Protein AF-A0A3A8IJS7-F1 (afdb_monomer_lite)

InterPro domains:
  IPR012433 Immunity MXAN_0049 protein [PF07791] (12-137)

Sequence (151 aa):
MSEEHPGIQVSSLLGNSINYLIVSKEFKETIEAHCPRVEVEYLPFDLHDHRGRLFSRDYFIINPIGTHDCLDEESSGIKYGPDGGVVAIRNPMLHPDKVAGAPALFRVRHKPTVYVIDEVLVAAIREKGFTNIVLSELKMASNPRPITSGS

Radius of gyration: 18.32 Å; chains: 1; bounding box: 33×34×65 Å

pLDDT: mean 90.44, std 12.72, range [35.03, 98.44]

Foldseek 3Di:
DDPVCPPDDDFQADDDPQLWRKGFQVLVVLCCVQQVPWDKDWAWDFDADPVRHGDDRRMTTIGGPDAAAFFLCVVQVFDADPVRATPDGRAGAGECVSVVPDTQWGAHPNGRSDIDGDPVSVVSCVVVPTPPDDDDDHHHDPDGDPDPPDD

Structure (mmCIF, N/CA/C/O backbone):
data_AF-A0A3A8IJS7-F1
#
_entry.id   AF-A0A3A8IJS7-F1
#
loop_
_atom_site.group_PDB
_atom_site.id
_atom_site.type_symbol
_atom_site.label_atom_id
_atom_site.label_alt_id
_atom_site.label_comp_id
_atom_site.label_asym_id
_atom_site.label_entity_id
_atom_site.label_seq_id
_atom_site.pdbx_PDB_ins_code
_atom_site.Cartn_x
_atom_site.Cartn_y
_atom_site.Cartn_z
_atom_site.occupancy
_atom_site.B_iso_or_equiv
_atom_site.auth_seq_id
_atom_site.auth_comp_id
_atom_site.auth_asym_id
_atom_site.auth_atom_id
_atom_site.pdbx_PDB_model_num
ATOM 1 N N . MET A 1 1 ? 3.887 0.475 36.718 1.00 47.25 1 MET A N 1
ATOM 2 C CA . MET A 1 1 ? 3.774 1.110 35.390 1.00 47.25 1 MET A CA 1
ATOM 3 C C . MET A 1 1 ? 3.885 2.599 35.649 1.00 47.25 1 MET A C 1
ATOM 5 O O . MET A 1 1 ? 3.122 3.076 36.477 1.00 47.25 1 MET A O 1
ATOM 9 N N . SER A 1 2 ? 4.900 3.270 35.108 1.00 41.53 2 SER A N 1
ATOM 10 C CA . SER A 1 2 ? 5.120 4.710 35.301 1.00 41.53 2 SER A CA 1
ATOM 11 C C . SER A 1 2 ? 4.512 5.495 34.138 1.00 41.53 2 SER A C 1
ATOM 13 O O . SER A 1 2 ? 4.429 4.974 33.026 1.00 41.53 2 SER A O 1
ATOM 15 N N . GLU A 1 3 ? 4.108 6.743 34.391 1.00 53.91 3 GLU A N 1
ATOM 16 C CA . GLU A 1 3 ? 3.600 7.671 33.364 1.00 53.91 3 GLU A CA 1
ATOM 17 C C . GLU A 1 3 ? 4.594 7.890 32.209 1.00 53.91 3 GLU A C 1
ATOM 19 O O . GLU A 1 3 ? 4.187 8.199 31.095 1.00 53.91 3 GLU A O 1
ATOM 24 N N . GLU A 1 4 ? 5.888 7.654 32.444 1.00 48.16 4 GLU A N 1
ATOM 25 C CA . GLU A 1 4 ? 6.954 7.784 31.443 1.00 48.16 4 GLU A CA 1
ATOM 26 C C . GLU A 1 4 ? 6.941 6.682 30.368 1.00 48.16 4 GLU A C 1
ATOM 28 O O . GLU A 1 4 ? 7.488 6.877 29.281 1.00 48.16 4 GLU A O 1
ATOM 33 N N . HIS A 1 5 ? 6.313 5.529 30.631 1.00 50.97 5 HIS A N 1
ATOM 34 C CA . HIS A 1 5 ? 6.257 4.390 29.706 1.00 50.97 5 HIS A CA 1
ATOM 35 C C . HIS A 1 5 ? 4.836 3.797 29.666 1.00 50.97 5 HIS A C 1
ATOM 37 O O . HIS A 1 5 ? 4.594 2.736 30.254 1.00 50.97 5 HIS A O 1
ATOM 43 N N . PRO A 1 6 ? 3.880 4.455 28.978 1.00 48.53 6 PRO A N 1
ATOM 44 C CA . PRO A 1 6 ? 2.441 4.172 29.079 1.00 48.53 6 PRO A CA 1
ATOM 45 C C . PRO A 1 6 ? 1.966 2.811 28.516 1.00 48.53 6 PRO A C 1
ATOM 47 O O . PRO A 1 6 ? 0.767 2.549 28.477 1.00 48.53 6 PRO A O 1
ATOM 50 N N . GLY A 1 7 ? 2.863 1.897 28.136 1.00 54.22 7 GLY A N 1
ATOM 51 C CA . GLY A 1 7 ? 2.513 0.592 27.560 1.00 54.22 7 GLY A CA 1
ATOM 52 C C . GLY A 1 7 ? 2.308 0.632 26.039 1.00 54.22 7 GLY A C 1
ATOM 53 O O . GLY A 1 7 ? 2.794 1.536 25.368 1.00 54.22 7 GLY A O 1
ATOM 54 N N . ILE A 1 8 ? 1.645 -0.394 25.482 1.00 62.62 8 ILE A N 1
ATOM 55 C CA . ILE A 1 8 ? 1.436 -0.562 24.030 1.00 62.62 8 ILE A CA 1
ATOM 56 C C . ILE A 1 8 ? 0.529 0.558 23.511 1.00 62.62 8 ILE A C 1
ATOM 58 O O . ILE A 1 8 ? -0.683 0.531 23.718 1.00 62.62 8 ILE A O 1
ATOM 62 N N . GLN A 1 9 ? 1.114 1.521 22.803 1.00 64.50 9 GLN A N 1
ATOM 63 C CA . GLN A 1 9 ? 0.370 2.485 22.006 1.00 64.50 9 GLN A CA 1
ATOM 64 C C . GLN A 1 9 ? 0.165 1.872 20.619 1.00 64.50 9 GLN A C 1
ATOM 66 O O . GLN A 1 9 ? 1.104 1.734 19.837 1.00 64.50 9 GLN A O 1
ATOM 71 N N . VAL A 1 10 ? -1.053 1.413 20.346 1.00 78.38 10 VAL A N 1
ATOM 72 C CA . VAL A 1 10 ? -1.404 0.842 19.042 1.00 78.38 10 VAL A CA 1
ATOM 73 C C . VAL A 1 10 ? -1.443 1.938 17.991 1.00 78.38 10 VAL A C 1
ATOM 75 O O . VAL A 1 10 ? -2.103 2.963 18.159 1.00 78.38 10 VAL A O 1
ATOM 78 N N . SER A 1 11 ? -0.736 1.699 16.897 1.00 92.00 11 SER A N 1
ATOM 79 C CA . SER A 1 11 ? -0.684 2.575 15.738 1.00 92.00 11 SER A CA 1
ATOM 80 C C . SER A 1 11 ? -1.702 2.174 14.675 1.00 92.00 11 SER A C 1
ATOM 82 O O . SER A 1 11 ? -2.210 1.050 14.657 1.00 92.00 11 SER A O 1
ATOM 84 N N . SER A 1 12 ? -1.979 3.088 13.747 1.00 96.25 12 SER A N 1
ATOM 85 C CA . SER A 1 12 ? -2.880 2.832 12.619 1.00 96.25 12 SER A CA 1
ATOM 86 C C . SER A 1 12 ? -2.357 1.718 11.707 1.00 96.25 12 SER A C 1
ATOM 88 O O . SER A 1 12 ? -3.158 0.947 11.191 1.00 96.25 12 SER A O 1
ATOM 90 N N . LEU A 1 13 ? -1.033 1.605 11.544 1.00 96.12 13 LEU A N 1
ATOM 91 C CA . LEU A 1 13 ? -0.344 0.501 10.867 1.00 96.12 13 LEU A CA 1
ATOM 92 C C . LEU A 1 13 ? 0.479 -0.312 11.876 1.00 96.12 13 LEU A C 1
ATOM 94 O O . LEU A 1 13 ? 1.329 0.254 12.568 1.00 96.12 13 LEU A O 1
ATOM 98 N N . LEU A 1 14 ? 0.286 -1.631 11.948 1.00 94.19 14 LEU A N 1
ATOM 99 C CA . LEU A 1 14 ? 1.090 -2.519 12.796 1.00 94.19 14 LEU A CA 1
ATOM 100 C C . LEU A 1 14 ? 2.283 -3.083 12.016 1.00 94.19 14 LEU A C 1
ATOM 102 O O . LEU A 1 14 ? 2.129 -3.841 11.055 1.00 94.19 14 LEU A O 1
ATOM 106 N N . GLY A 1 15 ? 3.490 -2.731 12.464 1.00 91.06 15 GLY A N 1
ATOM 107 C CA . GLY A 1 15 ? 4.730 -3.261 11.903 1.00 91.06 15 GLY A CA 1
ATOM 108 C C . GLY A 1 15 ? 4.880 -4.761 12.166 1.00 91.06 15 GLY A C 1
ATOM 109 O O . GLY A 1 15 ? 4.544 -5.255 13.240 1.00 91.06 15 GLY A O 1
ATOM 110 N N . ASN A 1 16 ? 5.397 -5.492 11.182 1.00 90.94 16 ASN A N 1
ATOM 111 C CA . ASN A 1 16 ? 5.677 -6.924 11.278 1.00 90.94 16 ASN A CA 1
ATOM 112 C C . ASN A 1 16 ? 6.846 -7.305 10.356 1.00 90.94 16 ASN A C 1
ATOM 114 O O . ASN A 1 16 ? 7.212 -6.552 9.456 1.00 90.94 16 ASN A O 1
ATOM 118 N N . SER A 1 17 ? 7.439 -8.479 10.577 1.00 88.44 17 SER A N 1
ATOM 119 C CA . SER A 1 17 ? 8.618 -8.959 9.839 1.00 88.44 17 SER A CA 1
ATOM 120 C C . SER A 1 17 ? 8.305 -9.598 8.481 1.00 88.44 17 SER A C 1
ATOM 122 O O . SER A 1 17 ? 9.227 -9.898 7.726 1.00 88.44 17 SER A O 1
ATOM 124 N N . ILE A 1 18 ? 7.025 -9.811 8.164 1.00 86.19 18 ILE A N 1
ATOM 125 C CA . ILE A 1 18 ? 6.567 -10.534 6.966 1.00 86.19 18 ILE A CA 1
ATOM 126 C C . ILE A 1 18 ? 5.859 -9.626 5.946 1.00 86.19 18 ILE A C 1
ATOM 128 O O . ILE A 1 18 ? 5.345 -10.113 4.944 1.00 86.19 18 ILE A O 1
ATOM 132 N N . ASN A 1 19 ? 5.887 -8.304 6.159 1.00 83.94 19 ASN A N 1
ATOM 133 C CA . ASN A 1 19 ? 5.284 -7.274 5.301 1.00 83.94 19 ASN A CA 1
ATOM 134 C C . ASN A 1 19 ? 3.783 -7.480 5.031 1.00 83.94 19 ASN A C 1
ATOM 136 O O . ASN A 1 19 ? 3.282 -7.210 3.937 1.00 83.94 19 ASN A O 1
ATOM 140 N N . TYR A 1 20 ? 3.034 -7.945 6.028 1.00 92.56 20 TYR A N 1
ATOM 141 C CA . TYR A 1 20 ? 1.579 -7.843 5.980 1.00 92.56 20 TYR A CA 1
ATOM 142 C C . TYR A 1 20 ? 1.142 -6.403 6.219 1.00 92.56 20 TYR A C 1
ATOM 144 O O . TYR A 1 20 ? 1.662 -5.720 7.100 1.00 92.56 20 TYR A O 1
ATOM 152 N N . LEU A 1 21 ? 0.174 -5.943 5.430 1.00 95.56 21 LEU A N 1
ATOM 153 C CA . LEU A 1 21 ? -0.439 -4.637 5.614 1.00 95.56 21 LEU A CA 1
ATOM 154 C C . LEU A 1 21 ? -1.526 -4.772 6.686 1.00 95.56 21 LEU A C 1
ATOM 156 O O . LEU A 1 21 ? -2.678 -5.059 6.381 1.00 95.56 21 LEU A O 1
ATOM 160 N N . ILE A 1 22 ? -1.124 -4.657 7.952 1.00 97.06 22 ILE A N 1
ATOM 161 C CA . ILE A 1 22 ? -2.003 -4.837 9.113 1.00 97.06 22 ILE A CA 1
ATOM 162 C C . ILE A 1 22 ? -2.422 -3.467 9.627 1.00 97.06 22 ILE A C 1
ATOM 164 O O . ILE A 1 22 ? -1.587 -2.726 10.143 1.00 97.06 22 ILE A O 1
ATOM 168 N N . VAL A 1 23 ? -3.698 -3.122 9.501 1.00 97.81 23 VAL A N 1
ATOM 169 C CA . VAL A 1 23 ? -4.173 -1.757 9.748 1.00 97.81 23 VAL A CA 1
ATOM 170 C C . VAL A 1 23 ? -5.396 -1.722 10.653 1.00 97.81 23 VAL A C 1
ATOM 172 O O . VAL A 1 23 ? -6.144 -2.697 10.740 1.00 97.81 23 VAL A O 1
ATOM 175 N N . SER A 1 24 ? -5.604 -0.588 11.320 1.00 97.75 24 SER A N 1
ATOM 176 C CA . SER A 1 24 ? -6.832 -0.326 12.067 1.00 97.75 24 SER A CA 1
ATOM 177 C C . SER A 1 24 ? -8.043 -0.240 11.133 1.00 97.75 24 SER A C 1
ATOM 179 O O . SER A 1 24 ? -7.912 0.023 9.935 1.00 97.75 24 SER A O 1
ATOM 181 N N . LYS A 1 25 ? -9.244 -0.408 11.685 1.00 98.06 25 LYS A N 1
ATOM 182 C CA . LYS A 1 25 ? -10.514 -0.319 10.956 1.00 98.06 25 LYS A CA 1
ATOM 183 C C . LYS A 1 25 ? -10.654 0.975 10.150 1.00 98.06 25 LYS A C 1
ATOM 185 O O . LYS A 1 25 ? -10.991 0.916 8.975 1.00 98.06 25 LYS A O 1
ATOM 190 N N . GLU A 1 26 ? -10.345 2.126 10.745 1.00 97.81 26 GLU A N 1
ATOM 191 C CA . GLU A 1 26 ? -10.455 3.417 10.050 1.00 97.81 26 GLU A CA 1
ATOM 192 C C . GLU A 1 26 ? -9.485 3.514 8.858 1.00 97.81 26 GLU A C 1
ATOM 194 O O . GLU A 1 26 ? -9.826 4.030 7.789 1.00 97.81 26 GLU A O 1
ATOM 199 N N . PHE A 1 27 ? -8.268 2.985 9.015 1.00 98.19 27 PHE A N 1
ATOM 200 C CA . PHE A 1 27 ? -7.299 2.973 7.926 1.00 98.19 27 PHE A CA 1
ATOM 201 C C . PHE A 1 27 ? -7.717 1.974 6.837 1.00 98.19 27 PHE A C 1
ATOM 203 O O . PHE A 1 27 ? -7.684 2.311 5.652 1.00 98.19 27 PHE A O 1
ATOM 210 N N . LYS A 1 28 ? -8.247 0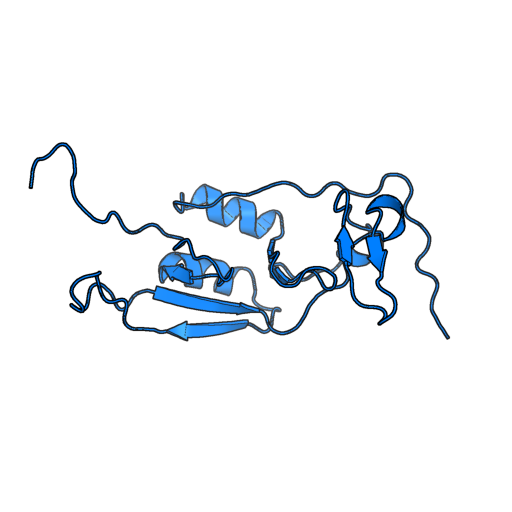.803 7.213 1.00 98.12 28 LYS A N 1
ATOM 211 C CA . LYS A 1 28 ? -8.892 -0.125 6.274 1.00 98.12 28 LYS A CA 1
ATOM 212 C C . LYS A 1 28 ? -9.969 0.580 5.449 1.00 98.12 28 LYS A C 1
ATOM 214 O O . LYS A 1 28 ? -9.953 0.483 4.228 1.00 98.12 28 LYS A O 1
ATOM 219 N N . GLU A 1 29 ? -10.888 1.284 6.108 1.00 98.19 29 GLU A N 1
ATOM 220 C CA . GLU A 1 29 ? -12.019 1.967 5.461 1.00 98.19 29 GLU A CA 1
ATOM 221 C C . GLU A 1 29 ? -11.542 3.082 4.523 1.00 98.19 29 GLU A C 1
ATOM 223 O O . GLU A 1 29 ? -12.106 3.279 3.449 1.00 98.19 29 GLU A O 1
ATOM 228 N N . THR A 1 30 ? -10.447 3.760 4.877 1.00 98.19 30 THR A N 1
ATOM 229 C CA . THR A 1 30 ? -9.813 4.750 3.996 1.00 98.19 30 THR A CA 1
ATOM 230 C C . THR A 1 30 ? -9.234 4.096 2.744 1.00 98.19 30 THR A C 1
ATOM 232 O O . THR A 1 30 ? -9.448 4.606 1.647 1.00 98.19 30 THR A O 1
ATOM 235 N N . ILE A 1 31 ? -8.538 2.961 2.877 1.00 97.75 31 ILE A N 1
ATOM 236 C CA . ILE A 1 31 ? -8.022 2.210 1.723 1.00 97.75 31 ILE A CA 1
ATOM 237 C C . ILE A 1 31 ? -9.182 1.739 0.838 1.00 97.75 31 ILE A C 1
ATOM 239 O O . ILE A 1 31 ? -9.142 1.944 -0.370 1.00 97.75 31 ILE A O 1
ATOM 243 N N . GLU A 1 32 ? -10.220 1.148 1.430 1.00 97.38 32 GLU A N 1
ATOM 244 C CA . GLU A 1 32 ? -11.409 0.642 0.733 1.00 97.38 32 GLU A CA 1
ATOM 245 C C . GLU A 1 32 ? -12.107 1.737 -0.089 1.00 97.38 32 GLU A C 1
ATOM 247 O O . GLU A 1 32 ? -12.393 1.534 -1.268 1.00 97.38 32 GLU A O 1
ATOM 252 N N . ALA A 1 33 ? -12.271 2.936 0.478 1.00 97.25 33 ALA A N 1
ATOM 253 C CA . ALA A 1 33 ? -12.863 4.078 -0.220 1.00 97.25 33 ALA A CA 1
ATOM 254 C C . ALA A 1 33 ? -12.042 4.558 -1.435 1.00 97.25 33 ALA A C 1
ATOM 256 O O . ALA A 1 33 ? -12.614 5.045 -2.410 1.00 97.25 33 ALA A O 1
ATOM 257 N N . HIS A 1 34 ? -10.714 4.415 -1.394 1.00 96.62 34 HIS A N 1
ATOM 258 C CA . HIS A 1 34 ? -9.807 4.868 -2.457 1.00 96.62 34 HIS A CA 1
ATOM 259 C C . HIS A 1 34 ? -9.413 3.761 -3.443 1.00 96.62 34 HIS A C 1
ATOM 261 O O . HIS A 1 34 ? -8.834 4.044 -4.489 1.00 96.62 34 HIS A O 1
ATOM 267 N N . CYS A 1 35 ? -9.756 2.504 -3.153 1.00 94.88 35 CYS A N 1
ATOM 268 C CA . CYS A 1 35 ? -9.403 1.346 -3.973 1.00 94.88 35 CYS A CA 1
ATOM 269 C C . CYS A 1 35 ? -10.617 0.625 -4.601 1.00 94.88 35 CYS A C 1
ATOM 271 O O . CYS A 1 35 ? -10.589 -0.600 -4.690 1.00 94.88 35 CYS A O 1
ATOM 273 N N . PRO A 1 36 ? -11.662 1.310 -5.120 1.00 91.00 36 PRO A N 1
ATOM 274 C CA . PRO A 1 36 ? -12.894 0.646 -5.573 1.00 91.00 36 PRO A CA 1
ATOM 275 C C . PRO A 1 36 ? -12.712 -0.266 -6.800 1.00 91.00 36 PRO A C 1
ATOM 277 O O . PRO A 1 36 ? -13.612 -1.022 -7.150 1.00 91.00 36 PRO A O 1
ATOM 280 N N . ARG A 1 37 ? -11.568 -0.171 -7.490 1.00 89.56 37 ARG A N 1
ATOM 281 C CA . ARG A 1 37 ? -11.219 -0.978 -8.674 1.00 89.56 37 ARG A CA 1
ATOM 282 C C . ARG A 1 37 ? -10.083 -1.967 -8.410 1.00 89.56 37 ARG A C 1
ATOM 284 O O . ARG A 1 37 ? -9.530 -2.519 -9.355 1.00 89.56 37 ARG A O 1
ATOM 291 N N . VAL A 1 38 ? -9.691 -2.133 -7.151 1.00 92.88 38 VAL A N 1
ATOM 292 C CA . VAL A 1 38 ? -8.647 -3.074 -6.750 1.00 92.88 38 VAL A CA 1
ATOM 293 C C . VAL A 1 38 ? -9.330 -4.257 -6.089 1.00 92.88 38 VAL A C 1
ATOM 295 O O . VAL A 1 38 ? -10.135 -4.081 -5.179 1.00 92.88 38 VAL A O 1
ATOM 298 N N . GLU A 1 39 ? -9.010 -5.465 -6.533 1.00 95.75 39 GLU A N 1
ATOM 299 C CA . GLU A 1 39 ? -9.436 -6.667 -5.829 1.00 95.75 39 GLU A CA 1
ATOM 300 C C . GLU A 1 39 ? -8.591 -6.808 -4.556 1.00 95.75 39 GLU A C 1
ATOM 302 O O . GLU A 1 39 ? -7.377 -7.016 -4.613 1.00 95.75 39 GLU A O 1
ATOM 307 N N . VAL A 1 40 ? -9.224 -6.617 -3.400 1.00 97.00 40 VAL A N 1
ATOM 308 C CA . VAL A 1 40 ? -8.564 -6.613 -2.093 1.00 97.00 40 VAL A CA 1
ATOM 309 C C . VAL A 1 40 ? -9.356 -7.485 -1.133 1.00 97.00 40 VAL A C 1
ATOM 311 O O . VAL A 1 40 ? -10.564 -7.311 -0.974 1.00 97.00 40 VAL A O 1
ATOM 314 N N . GLU A 1 41 ? -8.667 -8.390 -0.444 1.00 97.38 41 GLU A N 1
ATOM 315 C CA . GLU A 1 41 ? -9.235 -9.077 0.711 1.00 97.38 41 GLU A CA 1
ATOM 316 C C . GLU A 1 41 ? -8.977 -8.266 1.983 1.00 97.38 41 GLU A C 1
ATOM 318 O O . GLU A 1 41 ? -7.859 -7.813 2.252 1.00 97.38 41 GLU A O 1
ATOM 323 N N . TYR A 1 42 ? -10.026 -8.126 2.789 1.00 97.62 42 TYR A N 1
ATOM 324 C CA . TYR A 1 42 ? -10.005 -7.450 4.080 1.00 97.62 42 TYR A CA 1
ATOM 325 C C . TYR A 1 42 ? -10.278 -8.480 5.171 1.00 97.62 42 TYR A C 1
ATOM 327 O O . TYR A 1 42 ? -11.428 -8.825 5.436 1.00 97.62 42 TYR A O 1
ATOM 335 N N . LEU A 1 43 ? -9.219 -9.002 5.785 1.00 98.19 43 LEU A N 1
ATOM 336 C CA . LEU A 1 43 ? -9.315 -10.134 6.705 1.00 98.19 43 LEU A CA 1
ATOM 337 C C . LEU A 1 43 ? -9.350 -9.629 8.158 1.00 98.19 43 LEU A C 1
ATOM 339 O O . LEU A 1 43 ? -8.315 -9.165 8.648 1.00 98.19 43 LEU A O 1
ATOM 343 N N . PRO A 1 44 ? -10.504 -9.680 8.855 1.00 98.12 44 PRO A N 1
ATOM 344 C CA . PRO A 1 44 ? -10.577 -9.315 10.267 1.00 98.12 44 PRO A CA 1
ATOM 345 C C . PRO A 1 44 ? -9.851 -10.345 11.134 1.00 98.12 44 PRO A C 1
ATOM 347 O O . PRO A 1 44 ? -9.847 -11.538 10.823 1.00 98.12 44 PRO A O 1
ATOM 350 N N . PHE A 1 45 ? -9.289 -9.901 12.257 1.00 97.06 45 PHE A N 1
ATOM 351 C CA . PHE A 1 45 ? -8.717 -10.799 13.258 1.00 97.06 45 PHE A CA 1
ATOM 352 C C . PHE A 1 45 ? -8.830 -10.225 14.675 1.00 97.06 45 PHE A C 1
ATOM 354 O O . PHE A 1 45 ? -8.922 -9.013 14.874 1.00 97.06 45 PHE A O 1
ATOM 361 N N . ASP A 1 46 ? -8.781 -11.114 15.667 1.00 97.31 46 ASP A N 1
ATOM 362 C CA . ASP A 1 46 ? -8.674 -10.737 17.075 1.00 97.31 46 ASP A CA 1
ATOM 363 C C . ASP A 1 46 ? -7.192 -10.455 17.387 1.00 97.31 46 ASP A C 1
ATOM 365 O O . ASP A 1 46 ? -6.338 -11.342 17.321 1.00 97.31 46 ASP A O 1
ATOM 369 N N . LEU A 1 47 ? -6.862 -9.203 17.704 1.00 94.62 47 LEU A N 1
ATOM 370 C CA . LEU A 1 47 ? -5.528 -8.808 18.146 1.00 94.62 47 LEU A CA 1
ATOM 371 C C . LEU A 1 47 ? -5.404 -9.119 19.635 1.00 94.62 47 LEU A C 1
ATOM 373 O O . LEU A 1 47 ? -6.102 -8.519 20.453 1.00 94.62 47 LEU A O 1
ATOM 377 N N . HIS A 1 48 ? -4.504 -10.031 19.991 1.00 93.00 48 HIS A N 1
ATOM 378 C CA . HIS A 1 48 ? -4.168 -10.332 21.379 1.00 93.00 48 HIS A CA 1
ATOM 379 C C . HIS A 1 48 ? -2.874 -9.620 21.792 1.00 93.00 48 HIS A C 1
ATOM 381 O O . HIS A 1 48 ? -1.953 -9.468 20.990 1.00 93.00 48 HIS A O 1
ATOM 387 N N . ASP A 1 49 ? -2.792 -9.191 23.051 1.00 89.31 49 ASP A N 1
ATOM 388 C CA . ASP A 1 49 ? -1.555 -8.662 23.621 1.00 89.31 49 ASP A CA 1
ATOM 389 C C . ASP A 1 49 ? -0.512 -9.776 23.854 1.00 89.31 49 ASP A C 1
ATOM 391 O O . ASP A 1 49 ? -0.776 -10.972 23.713 1.00 89.31 49 ASP A O 1
ATOM 395 N N . HIS A 1 50 ? 0.693 -9.392 24.282 1.00 87.69 50 HIS A N 1
ATOM 396 C CA . HIS A 1 50 ? 1.778 -10.329 24.609 1.00 87.69 50 HIS A CA 1
ATOM 397 C C . HIS A 1 50 ? 1.453 -11.306 25.761 1.00 87.69 50 HIS A C 1
ATOM 399 O O . HIS A 1 50 ? 2.232 -12.217 26.027 1.00 87.69 50 HIS A O 1
ATOM 405 N N . ARG A 1 51 ? 0.333 -11.115 26.471 1.00 90.81 51 ARG A N 1
ATOM 406 C CA . ARG A 1 51 ? -0.164 -11.982 27.551 1.00 90.81 51 ARG A CA 1
ATOM 407 C C . ARG A 1 51 ? -1.313 -12.876 27.076 1.00 90.81 51 ARG A C 1
ATOM 409 O O . ARG A 1 51 ? -1.917 -13.561 27.900 1.00 90.81 51 ARG A O 1
ATOM 416 N N . GLY A 1 52 ? -1.636 -12.847 25.782 1.00 91.69 52 GLY A N 1
ATOM 417 C CA . GLY A 1 52 ? -2.726 -13.605 25.175 1.00 91.69 52 GLY A CA 1
ATOM 418 C C . GLY A 1 52 ? -4.118 -13.033 25.448 1.00 91.69 52 GLY A C 1
ATOM 419 O O . GLY A 1 52 ? -5.114 -13.689 25.148 1.00 91.69 52 GLY A O 1
ATOM 420 N N . ARG A 1 53 ? -4.237 -11.828 26.013 1.00 93.19 53 ARG A N 1
ATOM 421 C CA . ARG A 1 53 ? -5.540 -11.201 26.282 1.00 93.19 53 ARG A CA 1
ATOM 422 C C . ARG A 1 53 ? -6.028 -10.485 25.036 1.00 93.19 53 ARG A C 1
ATOM 424 O O . ARG A 1 53 ? -5.230 -9.847 24.358 1.00 93.19 53 ARG A O 1
ATOM 431 N N . LEU A 1 54 ? -7.330 -10.562 24.760 1.00 94.44 54 LEU A N 1
ATOM 432 C CA . LEU A 1 54 ? -7.927 -9.801 23.666 1.00 94.44 54 LEU A CA 1
ATOM 433 C C . LEU A 1 54 ? -7.669 -8.307 23.894 1.00 94.44 54 LEU A C 1
ATOM 435 O O . LEU A 1 54 ? -8.045 -7.758 24.929 1.00 94.44 54 LEU A O 1
ATOM 439 N N . PHE A 1 55 ? -7.019 -7.682 22.923 1.00 92.06 55 PHE A N 1
ATOM 440 C CA . PHE A 1 55 ? -6.658 -6.275 22.936 1.00 92.06 55 PHE A CA 1
ATOM 441 C C . PHE A 1 55 ? -7.590 -5.459 22.033 1.00 92.06 55 PHE A C 1
A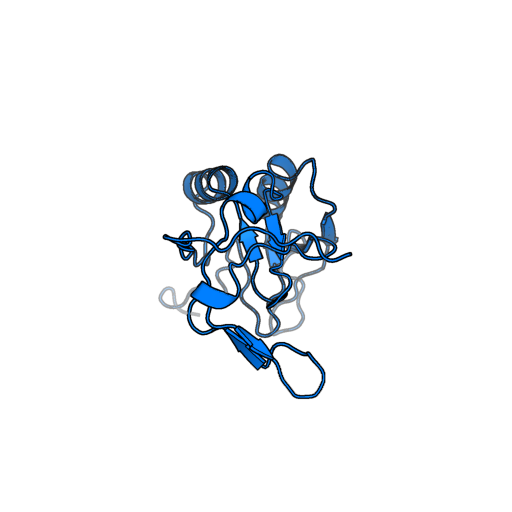TOM 443 O O . PHE A 1 55 ? -8.094 -4.421 22.452 1.00 92.06 55 PHE A O 1
ATOM 450 N N . SER A 1 56 ? -7.851 -5.925 20.806 1.00 94.56 56 SER A N 1
ATOM 451 C CA . SER A 1 56 ? -8.757 -5.252 19.866 1.00 94.56 56 SER A CA 1
ATOM 452 C C . SER A 1 56 ? -9.326 -6.218 18.825 1.00 94.56 56 SER A C 1
ATOM 454 O O . SER A 1 56 ? -8.718 -7.241 18.522 1.00 94.56 56 SER A O 1
ATOM 456 N N . ARG A 1 57 ? -10.487 -5.868 18.262 1.00 96.88 57 ARG A N 1
ATOM 457 C CA . ARG A 1 57 ? -11.103 -6.511 17.085 1.00 96.88 57 ARG A CA 1
ATOM 458 C C . ARG A 1 57 ? -11.170 -5.587 15.872 1.00 96.88 57 ARG A C 1
ATOM 460 O O . ARG A 1 57 ? -11.689 -5.961 14.827 1.00 96.88 57 ARG A O 1
ATOM 467 N N . ASP A 1 58 ? -10.654 -4.372 16.018 1.00 96.81 58 ASP A N 1
ATOM 468 C CA . ASP A 1 58 ? -10.742 -3.314 15.016 1.00 96.81 58 ASP A CA 1
ATOM 469 C C . ASP A 1 58 ? -9.481 -3.271 14.149 1.00 96.81 58 ASP A C 1
ATOM 471 O O . ASP A 1 58 ? -9.010 -2.196 13.781 1.00 96.81 58 ASP A O 1
ATOM 475 N N . TYR A 1 59 ? -8.918 -4.442 13.840 1.00 97.56 59 TYR A N 1
ATOM 476 C CA . TYR A 1 59 ? -7.749 -4.586 12.981 1.00 97.56 59 TYR A CA 1
ATOM 477 C C . TYR A 1 59 ? -7.986 -5.602 11.871 1.00 97.56 59 TYR A C 1
ATOM 479 O O . TYR A 1 59 ? -8.703 -6.592 12.026 1.00 97.56 59 TYR A O 1
ATOM 487 N N . PHE A 1 60 ? -7.359 -5.320 10.733 1.00 98.44 60 PHE A N 1
ATOM 488 C CA . PHE A 1 60 ? -7.532 -6.060 9.496 1.00 98.44 60 PHE A CA 1
ATOM 489 C C . PHE A 1 60 ? -6.185 -6.279 8.822 1.00 98.44 60 PHE A C 1
ATOM 491 O O . PHE A 1 60 ? -5.321 -5.401 8.833 1.00 98.44 60 PHE A O 1
ATOM 498 N N . ILE A 1 61 ? -6.023 -7.439 8.196 1.00 98.06 61 ILE A N 1
ATOM 499 C CA . ILE A 1 61 ? -4.978 -7.655 7.198 1.00 98.06 61 ILE A CA 1
ATOM 500 C C . ILE A 1 61 ? -5.562 -7.246 5.846 1.00 98.06 61 ILE A C 1
ATOM 502 O O . ILE A 1 61 ? -6.616 -7.740 5.448 1.00 98.06 61 ILE A O 1
ATOM 506 N N . ILE A 1 62 ? -4.872 -6.346 5.151 1.00 97.69 62 ILE A N 1
ATOM 507 C CA . ILE A 1 62 ? -5.203 -5.905 3.797 1.00 97.69 62 ILE A CA 1
ATOM 508 C C . ILE A 1 62 ? -4.357 -6.711 2.814 1.00 97.69 62 ILE A C 1
ATOM 510 O O . ILE A 1 62 ? -3.124 -6.662 2.856 1.00 97.69 62 ILE A O 1
ATOM 514 N N . ASN A 1 63 ? -5.007 -7.444 1.915 1.00 96.56 63 ASN A N 1
ATOM 515 C CA . ASN A 1 63 ? -4.339 -8.271 0.916 1.00 96.56 63 ASN A CA 1
ATOM 516 C C . ASN A 1 63 ? -4.819 -7.900 -0.497 1.00 96.56 63 ASN A C 1
ATOM 518 O O . ASN A 1 63 ? -5.805 -8.461 -0.970 1.00 96.56 63 ASN A O 1
ATOM 522 N N . PRO A 1 64 ? -4.141 -6.962 -1.187 1.00 96.38 64 PRO A N 1
ATOM 523 C CA . PRO A 1 64 ? -4.361 -6.727 -2.610 1.00 96.38 64 PRO A CA 1
ATOM 524 C C . PRO A 1 64 ? -3.994 -7.982 -3.402 1.00 96.38 64 PRO A C 1
ATOM 526 O O . PRO A 1 64 ? -2.892 -8.524 -3.239 1.00 96.38 64 PRO A O 1
ATOM 529 N N . ILE A 1 65 ? -4.913 -8.441 -4.243 1.00 95.56 65 ILE A N 1
ATOM 530 C CA . ILE A 1 65 ? -4.737 -9.653 -5.036 1.00 95.56 65 ILE A CA 1
ATOM 531 C C . ILE A 1 65 ? -3.858 -9.364 -6.252 1.00 95.56 65 ILE A C 1
ATOM 533 O O . ILE A 1 65 ? -3.988 -8.348 -6.935 1.00 95.56 65 ILE A O 1
ATOM 537 N N . GLY A 1 66 ? -2.935 -10.288 -6.517 1.00 94.69 66 GLY A N 1
ATOM 538 C CA . GLY A 1 66 ? -2.015 -10.207 -7.643 1.00 94.69 66 GLY A CA 1
ATOM 539 C C . GLY A 1 66 ? -0.855 -9.230 -7.440 1.00 94.69 66 GLY A C 1
ATOM 540 O O . GLY A 1 66 ? -0.485 -8.848 -6.327 1.00 94.69 66 GLY A O 1
ATOM 541 N N . THR A 1 67 ? -0.226 -8.881 -8.558 1.00 96.00 67 THR A N 1
ATOM 542 C CA . THR A 1 67 ? 0.902 -7.948 -8.623 1.00 96.00 67 THR A CA 1
ATOM 543 C C . THR A 1 67 ? 0.805 -7.117 -9.892 1.00 96.00 67 THR A C 1
ATOM 545 O O . THR A 1 67 ? 0.236 -7.580 -10.879 1.00 96.00 67 THR A O 1
ATOM 548 N N . HIS A 1 68 ? 1.411 -5.934 -9.890 1.00 96.12 68 HIS A N 1
ATOM 549 C CA . HIS A 1 68 ? 1.475 -5.055 -11.054 1.00 96.12 68 HIS A CA 1
ATOM 550 C C . HIS A 1 68 ? 2.922 -4.915 -11.533 1.00 96.12 68 HIS A C 1
ATOM 552 O O . HIS A 1 68 ? 3.841 -4.719 -10.727 1.00 96.12 68 HIS A O 1
ATOM 558 N N . ASP A 1 69 ? 3.142 -5.028 -12.841 1.00 95.62 69 ASP A N 1
ATOM 559 C CA . ASP A 1 69 ? 4.434 -4.703 -13.443 1.00 95.62 69 ASP A CA 1
ATOM 560 C C . ASP A 1 69 ? 4.530 -3.187 -13.619 1.00 95.62 69 ASP A C 1
ATOM 562 O O . ASP A 1 69 ? 3.863 -2.627 -14.478 1.00 95.62 69 ASP A O 1
ATOM 566 N N . CYS A 1 70 ? 5.334 -2.524 -12.787 1.00 95.88 70 CYS A N 1
ATOM 567 C CA . CYS A 1 70 ? 5.468 -1.065 -12.774 1.00 95.88 70 CYS A CA 1
ATOM 568 C C . CYS A 1 70 ? 6.893 -0.560 -13.024 1.00 95.88 70 CYS A C 1
ATOM 570 O O . CYS A 1 70 ? 7.083 0.636 -13.243 1.00 95.88 70 CYS A O 1
ATOM 572 N N . LEU A 1 71 ? 7.900 -1.434 -12.952 1.00 95.69 71 LEU A N 1
ATOM 573 C CA . LEU A 1 71 ? 9.299 -1.014 -12.971 1.00 95.69 71 LEU A CA 1
ATOM 574 C C . LEU A 1 71 ? 9.841 -0.942 -14.399 1.00 95.69 71 LEU A C 1
ATOM 576 O O . LEU A 1 71 ? 9.559 -1.806 -15.234 1.00 95.69 71 LEU A O 1
ATOM 580 N N . ASP A 1 72 ? 10.678 0.061 -14.651 1.00 95.88 72 ASP A N 1
ATOM 581 C CA . ASP A 1 72 ? 11.602 0.061 -15.783 1.00 95.88 72 ASP A CA 1
ATOM 582 C C . ASP A 1 72 ? 12.793 -0.825 -15.409 1.00 95.88 72 ASP A C 1
ATOM 584 O O . ASP A 1 72 ? 13.556 -0.488 -14.503 1.00 95.88 72 ASP A O 1
ATOM 588 N N . GLU A 1 73 ? 12.918 -1.997 -16.028 1.00 92.31 73 GLU A N 1
ATOM 589 C CA . GLU A 1 73 ? 13.872 -3.017 -15.572 1.00 92.31 73 GLU A CA 1
ATOM 590 C C . GLU A 1 73 ? 15.334 -2.580 -15.722 1.00 92.31 73 GLU A C 1
ATOM 592 O O . GLU A 1 73 ? 16.159 -2.856 -14.845 1.00 92.31 73 GLU A O 1
ATOM 597 N N . GLU A 1 74 ? 15.644 -1.867 -16.808 1.00 91.06 74 GLU A N 1
ATOM 598 C CA . GLU A 1 74 ? 16.990 -1.388 -17.126 1.00 91.06 74 GLU A CA 1
ATOM 599 C C . GLU A 1 74 ? 17.422 -0.289 -16.152 1.00 91.06 74 GLU A C 1
ATOM 601 O O . GLU A 1 74 ? 18.440 -0.434 -15.470 1.00 91.06 74 GLU A O 1
ATOM 606 N N . SER A 1 75 ? 16.608 0.759 -16.003 1.00 94.19 75 SER A N 1
ATOM 607 C CA . SER A 1 75 ? 16.844 1.851 -15.051 1.00 94.19 75 SER A CA 1
ATOM 608 C C . SER A 1 75 ? 16.814 1.352 -13.609 1.00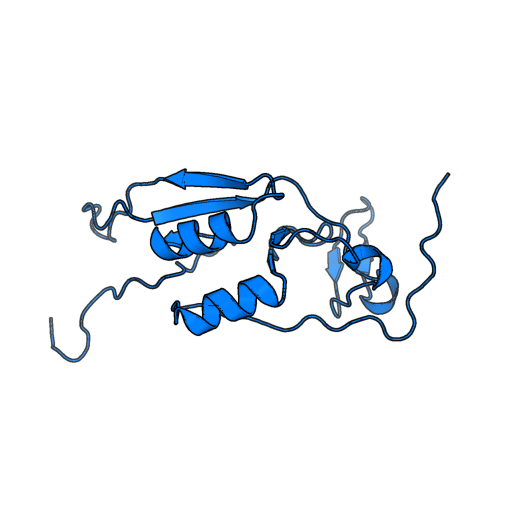 94.19 75 SER A C 1
ATOM 610 O O . SER A 1 75 ? 17.531 1.881 -12.757 1.00 94.19 75 SER A O 1
ATOM 612 N N . SER A 1 76 ? 16.018 0.311 -13.332 1.00 94.50 76 SER A N 1
ATOM 613 C CA . SER A 1 76 ? 15.967 -0.309 -12.009 1.00 94.50 76 SER A CA 1
ATOM 614 C C . SER A 1 76 ? 17.167 -1.198 -11.694 1.00 94.50 76 SER A C 1
ATOM 616 O O . SER A 1 76 ? 17.408 -1.539 -10.526 1.00 94.50 76 SER A O 1
ATOM 618 N N . GLY A 1 77 ? 17.935 -1.570 -12.722 1.00 94.31 77 GLY A N 1
ATOM 619 C CA . GLY A 1 77 ? 19.059 -2.487 -12.615 1.00 94.31 77 GLY A CA 1
ATOM 620 C C . GLY A 1 77 ? 18.640 -3.827 -12.018 1.00 94.31 77 GLY A C 1
ATOM 621 O O . GLY A 1 77 ? 19.313 -4.309 -11.099 1.00 94.31 77 GLY A O 1
ATOM 622 N N . ILE A 1 78 ? 17.511 -4.378 -12.482 1.00 94.69 78 ILE A N 1
ATOM 623 C CA . ILE A 1 78 ? 17.006 -5.673 -12.016 1.00 94.69 78 ILE A CA 1
ATOM 624 C C . ILE A 1 78 ? 17.984 -6.769 -12.436 1.00 94.69 78 ILE A C 1
ATOM 626 O O . ILE A 1 78 ? 18.477 -6.800 -13.563 1.00 94.69 78 ILE A O 1
ATOM 630 N N . LYS A 1 79 ? 18.290 -7.668 -11.502 1.00 94.12 79 LYS A N 1
ATOM 631 C CA . LYS A 1 79 ? 19.100 -8.856 -11.755 1.00 94.12 79 LYS A CA 1
ATOM 632 C C . LYS A 1 79 ? 18.260 -10.098 -11.554 1.00 94.12 79 LYS A C 1
ATOM 634 O O . LYS A 1 79 ? 17.619 -10.246 -10.510 1.00 94.12 79 LYS A O 1
ATOM 639 N N . TYR A 1 80 ? 18.357 -10.998 -12.519 1.00 94.38 80 TYR A N 1
ATOM 640 C CA . TYR A 1 80 ? 17.716 -12.300 -12.490 1.00 94.38 80 TYR A CA 1
ATOM 641 C C . TYR A 1 80 ? 18.732 -13.391 -12.151 1.00 94.38 80 TYR A C 1
ATOM 643 O O . TYR A 1 80 ? 19.901 -13.309 -12.539 1.00 94.38 80 TYR A O 1
ATOM 651 N N . GLY A 1 81 ? 18.293 -14.378 -11.379 1.00 93.38 81 GLY A N 1
ATOM 652 C CA . GLY A 1 81 ? 19.037 -15.594 -11.095 1.00 93.38 81 GLY A CA 1
ATOM 653 C C . GLY A 1 81 ? 18.964 -16.595 -12.254 1.00 93.38 81 GLY A C 1
ATOM 654 O O . GLY A 1 81 ? 18.251 -16.367 -13.234 1.00 93.38 81 GLY A O 1
ATOM 655 N N . PRO A 1 82 ? 19.681 -17.728 -12.152 1.00 93.56 82 PRO A N 1
ATOM 656 C CA . PRO A 1 82 ? 19.658 -18.783 -13.170 1.00 93.56 82 PRO A CA 1
ATOM 657 C C . PRO A 1 82 ? 18.271 -19.402 -13.406 1.00 93.56 82 PRO A C 1
ATOM 659 O O . PRO A 1 82 ? 18.024 -19.961 -14.468 1.00 93.56 82 PRO A O 1
ATOM 662 N N . ASP A 1 83 ? 17.379 -19.307 -12.422 1.00 93.62 83 ASP A N 1
ATOM 663 C CA . ASP A 1 83 ? 15.991 -19.779 -12.451 1.00 93.62 83 ASP A CA 1
ATOM 664 C C . ASP A 1 83 ? 15.005 -18.744 -13.026 1.00 93.62 83 ASP A C 1
ATOM 666 O O . ASP A 1 83 ? 13.805 -19.004 -13.096 1.00 93.62 83 ASP A O 1
ATOM 670 N N . GLY A 1 84 ? 15.492 -17.562 -13.420 1.00 89.56 84 GLY A N 1
ATOM 671 C CA . GLY A 1 84 ? 14.663 -16.442 -13.867 1.00 89.56 84 GLY A CA 1
ATOM 672 C C . GLY A 1 84 ? 14.009 -15.654 -12.728 1.00 89.56 84 GLY A C 1
ATOM 673 O O . GLY A 1 84 ? 13.279 -14.700 -12.992 1.00 89.56 84 GLY A O 1
ATOM 674 N N . GLY A 1 85 ? 14.274 -16.002 -11.464 1.00 90.25 85 GLY A N 1
ATOM 675 C CA . GLY A 1 85 ? 13.793 -15.261 -10.302 1.00 90.25 85 GLY A CA 1
ATOM 676 C C . GLY A 1 85 ? 14.551 -13.949 -10.097 1.00 90.25 85 GLY A C 1
ATOM 677 O O . GLY A 1 85 ? 15.733 -13.837 -10.418 1.00 90.25 85 GLY A O 1
ATOM 678 N N . VAL A 1 86 ? 13.895 -12.930 -9.537 1.00 92.81 86 VAL A N 1
ATOM 679 C CA . VAL A 1 86 ? 14.552 -11.654 -9.209 1.00 92.81 86 VAL A CA 1
ATOM 680 C C . VAL A 1 86 ? 15.438 -11.832 -7.978 1.00 92.81 86 VAL A C 1
ATOM 682 O O . VAL A 1 86 ? 14.943 -12.108 -6.888 1.00 92.81 86 VAL A O 1
ATOM 685 N N . VAL A 1 87 ? 16.745 -11.612 -8.132 1.00 93.69 87 VAL A N 1
ATOM 686 C CA . VAL A 1 87 ? 17.720 -11.703 -7.028 1.00 93.69 87 VAL A CA 1
ATOM 687 C C . VAL A 1 87 ? 18.120 -10.337 -6.475 1.00 93.69 87 VAL A C 1
ATOM 689 O O . VAL A 1 87 ? 18.555 -10.239 -5.329 1.00 93.69 87 VAL A O 1
ATOM 692 N N . ALA A 1 88 ? 17.986 -9.268 -7.266 1.00 92.50 88 ALA A N 1
ATOM 693 C CA . ALA A 1 88 ? 18.255 -7.909 -6.807 1.00 92.50 88 ALA A CA 1
ATOM 694 C C . ALA A 1 88 ? 17.516 -6.855 -7.639 1.00 92.50 88 ALA A C 1
ATOM 696 O O . ALA A 1 88 ? 17.377 -6.991 -8.852 1.00 92.50 88 ALA A O 1
ATOM 697 N N . ILE A 1 89 ? 17.138 -5.760 -6.980 1.00 94.50 89 ILE A N 1
ATOM 698 C CA . ILE A 1 89 ? 16.672 -4.512 -7.596 1.00 94.50 89 ILE A CA 1
ATOM 699 C C . ILE A 1 89 ? 17.540 -3.405 -7.000 1.00 94.50 89 ILE A C 1
ATOM 701 O O . ILE A 1 89 ? 17.538 -3.230 -5.782 1.00 94.50 89 ILE A O 1
ATOM 705 N N . ARG A 1 90 ? 18.330 -2.708 -7.826 1.00 92.75 90 ARG A N 1
ATOM 706 C CA . ARG A 1 90 ? 19.303 -1.715 -7.335 1.00 92.75 90 ARG A CA 1
ATOM 707 C C . ARG A 1 90 ? 18.634 -0.411 -6.932 1.00 92.75 90 ARG A C 1
ATOM 709 O O . ARG A 1 90 ? 18.870 0.080 -5.836 1.00 92.75 90 ARG A O 1
ATOM 716 N N . ASN A 1 91 ? 17.825 0.144 -7.825 1.00 92.56 91 ASN A N 1
ATOM 717 C CA . ASN A 1 91 ? 17.170 1.426 -7.615 1.00 92.56 91 ASN A CA 1
ATOM 718 C C . ASN A 1 91 ? 15.781 1.370 -8.251 1.00 92.56 91 ASN A C 1
ATOM 720 O O . ASN A 1 91 ? 15.705 1.541 -9.452 1.00 92.56 91 ASN A O 1
ATOM 724 N N . PRO A 1 92 ? 14.696 1.075 -7.523 1.00 93.50 92 PRO A N 1
ATOM 725 C CA . PRO A 1 92 ? 13.383 0.902 -8.139 1.00 93.50 92 PRO A CA 1
ATOM 726 C C . PRO A 1 92 ? 12.929 2.195 -8.835 1.00 93.50 92 PRO A C 1
ATOM 728 O O . PRO A 1 92 ? 12.660 3.198 -8.177 1.00 93.50 92 PRO A O 1
ATOM 731 N N . MET A 1 93 ? 12.851 2.151 -10.165 1.00 95.75 93 MET A N 1
ATOM 732 C CA 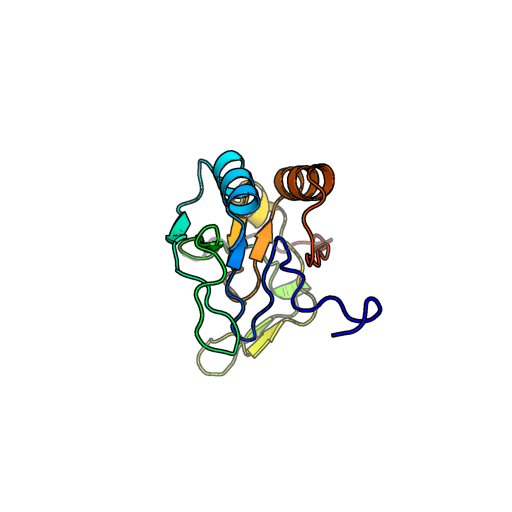. MET A 1 93 ? 12.409 3.250 -11.022 1.00 95.75 93 MET A CA 1
ATOM 733 C C . MET A 1 93 ? 11.130 2.837 -11.744 1.00 95.75 93 MET A C 1
ATOM 735 O O . MET A 1 93 ? 11.075 1.771 -12.359 1.00 95.75 93 MET A O 1
ATOM 739 N N . LEU A 1 94 ? 10.104 3.679 -11.680 1.00 96.00 94 LEU A N 1
ATOM 740 C CA . LEU A 1 94 ? 8.828 3.447 -12.348 1.00 96.00 94 LEU A CA 1
ATOM 741 C C . LEU A 1 94 ? 8.945 3.705 -13.853 1.00 96.00 94 LEU A C 1
ATOM 743 O O . LEU A 1 94 ? 9.563 4.682 -14.280 1.00 96.00 94 LEU A O 1
ATOM 747 N N . HIS A 1 95 ? 8.310 2.853 -14.652 1.00 96.69 95 HIS A N 1
ATOM 748 C CA . HIS A 1 95 ? 8.142 3.081 -16.082 1.00 96.69 95 HIS A CA 1
ATOM 749 C C . HIS A 1 95 ? 6.817 3.820 -16.334 1.00 96.69 95 HIS A C 1
ATOM 751 O O . HIS A 1 95 ? 5.772 3.285 -15.958 1.00 96.69 95 HIS A O 1
ATOM 757 N N . PRO A 1 96 ? 6.802 4.984 -17.014 1.00 93.75 96 PRO A N 1
ATOM 758 C CA . PRO A 1 96 ? 5.605 5.816 -17.173 1.00 93.75 96 PRO A CA 1
ATOM 759 C C . PRO A 1 96 ? 4.419 5.078 -17.786 1.00 93.75 96 PRO A C 1
ATOM 761 O O . PRO A 1 96 ? 3.343 5.054 -17.196 1.00 93.75 96 PRO A O 1
ATOM 764 N N . ASP A 1 97 ? 4.632 4.383 -18.901 1.00 94.19 97 ASP A N 1
ATOM 765 C CA . ASP A 1 97 ? 3.534 3.678 -19.573 1.00 94.19 97 ASP A CA 1
AT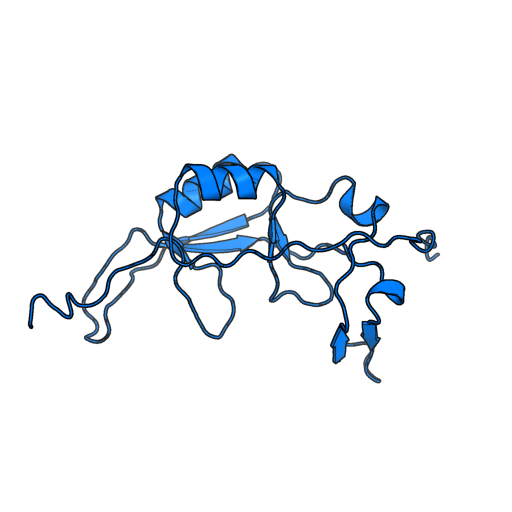OM 766 C C . ASP A 1 97 ? 2.983 2.507 -18.749 1.00 94.19 97 ASP A C 1
ATOM 768 O O . ASP A 1 97 ? 1.793 2.208 -18.807 1.00 94.19 97 ASP A O 1
ATOM 772 N N . LYS A 1 98 ? 3.823 1.870 -17.920 1.00 95.00 98 LYS A N 1
ATOM 773 C CA . LYS A 1 98 ? 3.395 0.780 -17.039 1.00 95.00 98 LYS A CA 1
ATOM 774 C C . LYS A 1 98 ? 2.561 1.282 -15.858 1.00 95.00 98 LYS A C 1
ATOM 776 O O . LYS A 1 98 ? 1.792 0.512 -15.286 1.00 95.00 98 LYS A O 1
ATOM 781 N N . VAL A 1 99 ? 2.696 2.556 -15.480 1.00 95.00 99 VAL A N 1
ATOM 782 C CA . VAL A 1 99 ? 1.945 3.155 -14.363 1.00 95.00 99 VAL A CA 1
ATOM 783 C C . VAL A 1 99 ? 0.787 4.052 -14.796 1.00 95.00 99 VAL A C 1
ATOM 785 O O . VAL A 1 99 ? -0.033 4.396 -13.952 1.00 95.00 99 VAL A O 1
ATOM 788 N N . ALA A 1 100 ? 0.653 4.361 -16.091 1.00 91.06 100 ALA A N 1
ATOM 789 C CA . ALA A 1 100 ? -0.359 5.272 -16.647 1.00 91.06 100 ALA A CA 1
ATOM 790 C C . ALA A 1 100 ? -1.832 4.882 -16.372 1.00 91.06 100 ALA A C 1
ATOM 792 O O . ALA A 1 100 ? -2.743 5.666 -16.623 1.00 91.06 100 ALA A O 1
ATOM 793 N N . GLY A 1 101 ? -2.079 3.695 -15.822 1.00 89.75 101 GLY A N 1
ATOM 794 C CA . GLY A 1 101 ? -3.384 3.266 -15.318 1.00 89.75 101 GLY A CA 1
ATOM 795 C C . GLY A 1 101 ? -3.264 2.268 -14.172 1.00 89.75 101 GLY A C 1
ATOM 796 O O . GLY A 1 101 ? -4.119 1.394 -14.038 1.00 89.75 101 GLY A O 1
ATOM 797 N N . ALA A 1 102 ? -2.176 2.337 -13.399 1.00 94.00 102 ALA A N 1
ATOM 798 C CA . ALA A 1 102 ? -1.961 1.412 -12.296 1.00 94.00 102 ALA A CA 1
ATOM 799 C C . ALA A 1 102 ? -3.072 1.535 -11.230 1.00 94.00 102 ALA A C 1
ATOM 801 O O . ALA A 1 102 ? -3.649 2.612 -11.053 1.00 94.00 102 ALA A O 1
ATOM 802 N N . PRO A 1 103 ? -3.374 0.447 -10.501 1.00 95.62 103 PRO A N 1
ATOM 803 C CA . PRO A 1 103 ? -4.262 0.497 -9.344 1.00 95.62 103 PRO A CA 1
ATOM 804 C C . PRO A 1 103 ? -3.782 1.503 -8.284 1.00 95.62 103 PRO A C 1
ATOM 806 O O . PRO A 1 103 ? -2.584 1.729 -8.139 1.00 95.62 103 PRO A O 1
ATOM 809 N N . ALA A 1 104 ? -4.705 2.038 -7.481 1.00 96.19 104 ALA A N 1
ATOM 810 C CA . ALA A 1 104 ? -4.373 2.956 -6.382 1.00 96.19 104 ALA A CA 1
ATOM 811 C C . ALA A 1 104 ? -3.559 2.292 -5.255 1.00 96.19 104 ALA A C 1
ATOM 813 O O . ALA A 1 104 ? -2.880 2.976 -4.495 1.00 96.19 104 ALA A O 1
ATOM 814 N N . LEU A 1 105 ? -3.628 0.960 -5.149 1.00 97.44 105 LEU A N 1
ATOM 815 C CA . LEU A 1 105 ? -2.845 0.124 -4.245 1.00 97.44 105 LEU A CA 1
ATOM 816 C C . LEU A 1 105 ? -2.490 -1.179 -4.965 1.00 97.44 105 LEU A C 1
ATOM 818 O O . LEU A 1 105 ? -3.377 -1.882 -5.445 1.00 97.44 105 LEU A O 1
ATOM 822 N N . PHE A 1 106 ? -1.208 -1.532 -5.016 1.00 96.81 106 PHE A N 1
ATOM 823 C CA . PHE A 1 106 ? -0.763 -2.805 -5.587 1.00 96.81 106 PHE A CA 1
ATOM 824 C C . PHE A 1 106 ? 0.574 -3.270 -5.013 1.00 96.81 106 PHE A C 1
ATOM 826 O O . PHE A 1 106 ? 1.303 -2.517 -4.365 1.00 96.81 106 PHE A O 1
ATOM 833 N N . ARG A 1 107 ? 0.912 -4.532 -5.291 1.00 96.06 107 ARG A N 1
ATOM 834 C CA . ARG A 1 107 ? 2.226 -5.124 -5.015 1.00 96.06 107 ARG A CA 1
ATOM 835 C C . ARG A 1 107 ? 3.100 -5.098 -6.257 1.00 96.06 107 ARG A C 1
ATOM 837 O O . ARG A 1 107 ? 2.638 -5.441 -7.345 1.00 96.06 107 ARG A O 1
ATOM 844 N N . VAL A 1 108 ? 4.372 -4.746 -6.101 1.00 95.69 108 VAL A N 1
ATOM 845 C CA . VAL A 1 108 ? 5.326 -4.742 -7.220 1.00 95.69 108 VAL A CA 1
ATOM 846 C C . VAL A 1 108 ? 5.595 -6.175 -7.684 1.00 95.69 108 VAL A C 1
ATOM 848 O O . VAL A 1 108 ? 6.041 -6.996 -6.886 1.00 95.69 108 VAL A O 1
ATOM 851 N N . ARG A 1 109 ? 5.409 -6.479 -8.977 1.00 95.19 109 ARG A N 1
ATOM 852 C CA . ARG A 1 109 ? 5.650 -7.821 -9.558 1.00 95.19 109 ARG A CA 1
ATOM 853 C C . ARG A 1 109 ? 7.009 -8.413 -9.182 1.00 95.19 109 ARG A C 1
ATOM 855 O O . ARG A 1 109 ? 7.091 -9.547 -8.726 1.00 95.19 109 ARG A O 1
ATOM 862 N N . HIS A 1 110 ? 8.070 -7.625 -9.327 1.00 93.06 110 HIS A N 1
ATOM 863 C CA . HIS A 1 110 ? 9.449 -8.046 -9.057 1.00 93.06 110 HIS A CA 1
ATOM 864 C C . HIS A 1 110 ? 9.806 -8.077 -7.560 1.00 93.06 110 HIS A C 1
ATOM 866 O O . HIS A 1 110 ? 10.878 -8.557 -7.195 1.00 93.06 110 HIS A O 1
ATOM 872 N N . LYS A 1 111 ? 8.940 -7.544 -6.685 1.00 91.69 111 LYS A N 1
ATOM 873 C CA . LYS A 1 111 ? 9.137 -7.513 -5.229 1.00 91.69 111 LYS A CA 1
ATOM 874 C C . LYS A 1 111 ? 7.786 -7.417 -4.497 1.00 91.69 111 LYS A C 1
ATOM 876 O O . LYS A 1 111 ? 7.458 -6.346 -3.985 1.00 91.69 111 LYS A O 1
ATOM 881 N N . PRO A 1 112 ? 7.008 -8.514 -4.404 1.00 91.62 112 PRO A N 1
ATOM 882 C CA . PRO A 1 112 ? 5.630 -8.468 -3.896 1.00 91.62 112 PRO A CA 1
ATOM 883 C C . PRO A 1 112 ? 5.485 -8.037 -2.429 1.00 91.62 112 PRO A C 1
ATOM 885 O O . PRO A 1 112 ? 4.387 -7.726 -1.982 1.00 91.62 112 PRO A O 1
ATOM 888 N N . THR A 1 113 ? 6.588 -7.998 -1.678 1.00 89.75 113 THR A N 1
ATOM 889 C CA . THR A 1 113 ? 6.648 -7.452 -0.314 1.00 89.75 113 THR A CA 1
ATOM 890 C C . THR A 1 113 ? 6.588 -5.924 -0.260 1.00 89.75 113 THR A C 1
ATOM 892 O O . THR A 1 113 ? 6.432 -5.366 0.823 1.00 89.75 113 THR A O 1
ATOM 895 N N . VAL A 1 114 ? 6.724 -5.238 -1.400 1.00 92.06 114 VAL A N 1
ATOM 896 C CA . VAL A 1 114 ? 6.604 -3.782 -1.513 1.00 92.06 114 VAL A CA 1
ATOM 897 C C . VAL A 1 114 ? 5.219 -3.428 -2.034 1.00 92.06 114 VAL A C 1
ATOM 899 O O . VAL A 1 114 ? 4.838 -3.827 -3.139 1.00 92.06 114 VAL A O 1
ATOM 902 N N . TYR A 1 115 ? 4.504 -2.635 -1.241 1.00 95.38 115 TYR A N 1
ATOM 903 C CA . TYR A 1 115 ? 3.254 -2.000 -1.633 1.00 95.38 115 TYR A CA 1
ATOM 904 C C . TYR A 1 115 ? 3.545 -0.634 -2.242 1.00 95.38 115 TYR A C 1
ATOM 906 O O . TYR A 1 115 ? 4.384 0.114 -1.738 1.00 95.38 115 TYR A O 1
ATOM 914 N N . VAL A 1 116 ? 2.828 -0.315 -3.309 1.00 96.69 116 VAL A N 1
ATOM 915 C CA . VAL A 1 116 ? 2.812 1.009 -3.923 1.00 96.69 116 VAL A CA 1
ATOM 916 C C . VAL A 1 116 ? 1.398 1.544 -3.808 1.00 96.69 116 VAL A C 1
ATOM 918 O O . VAL A 1 116 ? 0.439 0.806 -4.040 1.00 96.69 116 VAL A O 1
ATOM 921 N N . ILE A 1 117 ? 1.298 2.813 -3.428 1.00 97.31 117 ILE A N 1
ATOM 922 C CA . ILE A 1 117 ? 0.051 3.564 -3.383 1.00 97.31 117 ILE A CA 1
ATOM 923 C C . ILE A 1 117 ? 0.174 4.817 -4.241 1.00 97.31 117 ILE A C 1
ATOM 925 O O . ILE A 1 117 ? 1.272 5.366 -4.365 1.00 97.31 117 ILE A O 1
ATOM 929 N N . ASP A 1 118 ? -0.931 5.248 -4.838 1.00 96.25 118 ASP A N 1
ATOM 930 C CA . ASP A 1 118 ? -0.965 6.485 -5.613 1.00 96.25 118 ASP A CA 1
ATOM 931 C C . ASP A 1 118 ? -0.960 7.739 -4.720 1.00 96.25 118 ASP A C 1
ATOM 933 O O . ASP A 1 118 ? -1.115 7.685 -3.496 1.00 96.25 118 ASP A O 1
ATOM 937 N N . GLU A 1 119 ? -0.759 8.900 -5.342 1.00 96.19 119 GLU A N 1
ATOM 938 C CA . GLU A 1 119 ? -0.684 10.177 -4.629 1.00 96.19 119 GLU A CA 1
ATOM 939 C C . GLU A 1 119 ? -2.003 10.559 -3.943 1.00 96.19 119 GLU A C 1
ATOM 941 O O . GLU A 1 119 ? -1.982 11.219 -2.901 1.00 96.19 119 GLU A O 1
ATOM 946 N N . VAL A 1 120 ? -3.143 10.121 -4.487 1.00 96.94 120 VAL A N 1
ATOM 947 C CA . VAL A 1 120 ? -4.469 10.403 -3.922 1.00 96.94 120 VAL A CA 1
ATOM 948 C C . VAL A 1 120 ? -4.623 9.680 -2.584 1.00 96.94 120 VAL A C 1
ATOM 950 O O . VAL A 1 120 ? -4.982 10.301 -1.581 1.00 96.94 120 VAL A O 1
ATOM 953 N N . LEU A 1 121 ? -4.276 8.393 -2.527 1.00 97.56 121 LEU A N 1
ATOM 954 C CA . LEU A 1 121 ? -4.291 7.619 -1.291 1.00 97.56 121 LEU A CA 1
ATOM 955 C C . LEU A 1 121 ? -3.225 8.115 -0.300 1.00 97.56 121 LEU A C 1
ATOM 957 O O . LEU A 1 121 ? -3.496 8.186 0.899 1.00 97.56 121 LEU A O 1
ATOM 961 N N . VAL A 1 122 ? -2.041 8.533 -0.766 1.00 97.94 122 VAL A N 1
ATOM 962 C CA . VAL A 1 122 ? -1.035 9.188 0.097 1.00 97.94 122 VAL A CA 1
ATOM 963 C C . VAL A 1 122 ? -1.608 10.440 0.763 1.00 97.94 122 VAL A C 1
ATOM 965 O O . VAL A 1 122 ? -1.417 10.627 1.968 1.00 97.94 122 VAL A O 1
ATOM 968 N N . ALA A 1 123 ? -2.299 11.296 0.006 1.00 98.06 123 ALA A N 1
ATOM 969 C CA . ALA A 1 123 ? -2.903 12.513 0.535 1.00 98.06 123 ALA A CA 1
ATOM 970 C C . ALA A 1 123 ? -3.953 12.194 1.609 1.00 98.06 123 ALA A C 1
ATOM 972 O O . ALA A 1 123 ? -3.866 12.736 2.710 1.00 98.06 123 ALA A O 1
ATOM 973 N N . ALA A 1 124 ? -4.854 11.244 1.342 1.00 97.94 124 ALA A N 1
ATOM 974 C CA . ALA A 1 124 ? -5.877 10.814 2.298 1.00 97.94 124 ALA A CA 1
ATOM 975 C C . ALA A 1 124 ? -5.279 10.244 3.598 1.00 97.94 124 ALA A C 1
ATOM 977 O O . ALA A 1 124 ? -5.752 10.539 4.697 1.00 97.94 124 ALA A O 1
ATOM 978 N N . ILE A 1 125 ? -4.203 9.456 3.490 1.00 97.38 125 ILE A N 1
ATOM 979 C CA . ILE A 1 125 ? -3.481 8.907 4.647 1.00 97.38 125 ILE A CA 1
ATOM 980 C C . ILE A 1 125 ? -2.872 10.022 5.502 1.00 97.38 125 ILE A C 1
ATOM 982 O O . ILE A 1 125 ? -2.953 9.976 6.732 1.00 97.38 125 ILE A O 1
ATOM 986 N N . ARG A 1 126 ? -2.251 11.019 4.858 1.00 97.06 126 ARG A N 1
ATOM 987 C CA . ARG A 1 126 ? -1.624 12.156 5.545 1.00 97.06 126 ARG A CA 1
ATOM 988 C C . ARG A 1 126 ? -2.658 13.061 6.203 1.00 97.06 126 ARG A C 1
ATOM 990 O O . ARG A 1 126 ? -2.453 13.456 7.344 1.00 97.06 126 ARG A O 1
ATOM 997 N N . GLU A 1 127 ? -3.755 13.357 5.510 1.00 97.62 127 GLU A N 1
ATOM 998 C CA . GLU A 1 127 ? -4.847 14.195 6.016 1.00 97.62 127 GLU A CA 1
ATOM 999 C C . GLU A 1 127 ? -5.467 13.610 7.289 1.00 97.62 127 GLU A C 1
ATOM 1001 O O . GLU A 1 127 ? -5.671 14.325 8.268 1.00 97.62 127 GLU A O 1
ATOM 1006 N N . LYS A 1 128 ? -5.695 12.293 7.312 1.00 97.25 128 LYS A N 1
ATOM 1007 C CA . LYS A 1 128 ? -6.230 11.588 8.485 1.00 97.25 128 LYS A CA 1
ATOM 1008 C C . LYS A 1 128 ? -5.218 11.386 9.616 1.00 97.25 12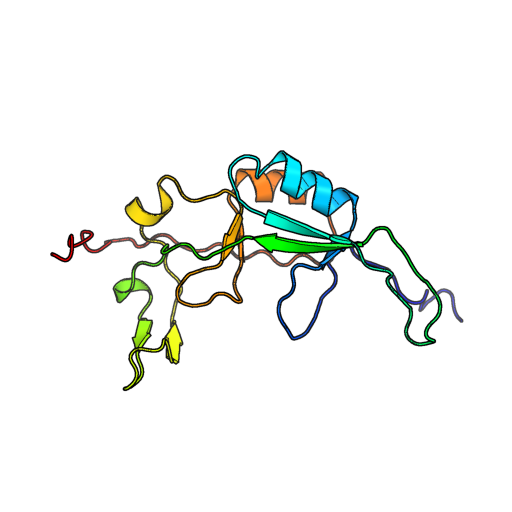8 LYS A C 1
ATOM 1010 O O . LYS A 1 128 ? -5.607 10.970 10.703 1.00 97.25 128 LYS A O 1
ATOM 1015 N N . GLY A 1 129 ? -3.933 11.666 9.389 1.00 96.38 129 GLY A N 1
ATOM 1016 C CA . GLY A 1 129 ? -2.903 11.579 10.425 1.00 96.38 129 GLY A CA 1
ATOM 1017 C C . GLY A 1 129 ? -2.631 10.157 10.925 1.00 96.38 129 GLY A C 1
ATOM 1018 O O . GLY A 1 129 ? -2.316 9.970 12.101 1.00 96.38 129 GLY A O 1
ATOM 1019 N N . PHE A 1 130 ? -2.754 9.143 10.061 1.00 96.88 130 PHE A N 1
ATOM 1020 C CA . PHE A 1 130 ? -2.482 7.760 10.455 1.00 96.88 130 PHE A CA 1
ATOM 1021 C C . PHE A 1 130 ? -1.024 7.556 10.898 1.00 96.88 130 PHE A C 1
ATOM 1023 O O . PHE A 1 130 ? -0.083 8.099 10.318 1.00 96.88 130 PHE A O 1
ATOM 1030 N N . THR A 1 131 ? -0.829 6.744 11.939 1.00 95.75 131 THR A N 1
ATOM 1031 C CA . THR A 1 131 ? 0.458 6.604 12.638 1.00 95.75 131 THR A CA 1
ATOM 1032 C C . THR A 1 131 ? 1.239 5.353 12.237 1.00 95.75 131 THR A C 1
ATOM 1034 O O . THR A 1 131 ? 0.670 4.353 11.791 1.00 95.75 131 THR A O 1
ATOM 1037 N N . ASN A 1 132 ? 2.560 5.404 12.461 1.00 94.62 132 ASN A N 1
ATOM 1038 C CA . ASN A 1 132 ? 3.527 4.338 12.159 1.00 94.62 132 ASN A CA 1
ATOM 1039 C C . ASN A 1 132 ? 3.612 3.972 10.666 1.00 94.62 132 ASN A C 1
ATOM 1041 O O . ASN A 1 132 ? 3.806 2.814 10.313 1.00 94.62 132 ASN A O 1
ATOM 1045 N N . ILE A 1 133 ? 3.464 4.963 9.786 1.00 93.62 133 ILE A N 1
ATOM 1046 C CA . ILE A 1 133 ? 3.558 4.792 8.334 1.00 93.62 133 ILE A CA 1
ATOM 1047 C C . ILE A 1 133 ? 4.853 5.430 7.845 1.00 93.62 133 ILE A C 1
ATOM 1049 O O . ILE A 1 133 ? 5.122 6.600 8.114 1.00 93.62 133 ILE A O 1
ATOM 1053 N N . VAL A 1 134 ? 5.631 4.668 7.080 1.00 92.44 134 VAL A N 1
ATOM 1054 C CA . VAL A 1 134 ? 6.809 5.168 6.372 1.00 92.44 134 VAL A CA 1
ATOM 1055 C C . VAL A 1 134 ? 6.516 5.113 4.881 1.00 92.44 134 VAL A C 1
ATOM 1057 O O . VAL A 1 134 ? 6.310 4.039 4.323 1.00 92.44 134 VAL A O 1
ATOM 1060 N N . LEU A 1 135 ? 6.488 6.282 4.244 1.00 94.81 135 LEU A N 1
ATOM 1061 C CA . LEU A 1 135 ? 6.312 6.418 2.801 1.00 94.81 135 LEU A CA 1
ATOM 1062 C C . LEU A 1 135 ? 7.628 6.867 2.177 1.00 94.81 135 LEU A C 1
ATOM 1064 O O . LEU A 1 135 ? 8.335 7.712 2.723 1.00 94.81 135 LEU A O 1
ATOM 1068 N N . SER A 1 136 ? 7.957 6.305 1.022 1.00 94.62 136 SER A N 1
ATOM 1069 C CA . SER A 1 136 ? 9.106 6.710 0.217 1.00 94.62 136 SER A CA 1
ATOM 1070 C C . SER A 1 136 ? 8.654 6.865 -1.222 1.00 94.62 136 SER A C 1
ATOM 1072 O O . SER A 1 136 ? 7.963 5.998 -1.753 1.00 94.62 136 SER A O 1
ATOM 1074 N N . GLU A 1 137 ? 9.023 7.982 -1.834 1.00 95.44 137 GLU A N 1
ATOM 1075 C CA . GLU A 1 137 ? 8.694 8.265 -3.226 1.00 95.44 137 GLU A CA 1
ATOM 1076 C C . GLU A 1 137 ? 9.507 7.362 -4.161 1.00 95.44 137 GLU A C 1
ATOM 1078 O O . GLU A 1 137 ? 10.719 7.194 -3.987 1.00 95.44 137 GLU A O 1
ATOM 1083 N N . LEU A 1 138 ? 8.841 6.788 -5.164 1.00 94.56 138 LEU A N 1
ATOM 1084 C CA . LEU A 1 138 ? 9.493 6.071 -6.253 1.00 94.56 138 LEU A CA 1
ATOM 1085 C C . LEU A 1 138 ? 9.662 7.012 -7.441 1.00 94.56 138 LEU A C 1
ATOM 1087 O O . LEU A 1 138 ? 8.705 7.625 -7.905 1.00 94.56 138 LEU A O 1
ATOM 1091 N N . LYS A 1 139 ? 10.890 7.112 -7.947 1.00 95.12 139 LYS A N 1
ATOM 1092 C CA . LYS A 1 139 ? 11.213 8.006 -9.059 1.00 95.12 139 LYS A CA 1
ATOM 1093 C C . LYS A 1 139 ? 10.801 7.397 -10.395 1.00 95.12 139 LYS A C 1
ATOM 1095 O O . LYS A 1 139 ? 10.864 6.183 -10.585 1.00 95.12 139 LYS A O 1
ATOM 1100 N N . MET A 1 140 ? 10.463 8.258 -11.347 1.00 95.19 140 MET A N 1
ATOM 1101 C CA . MET A 1 140 ? 10.190 7.878 -12.734 1.00 95.19 140 MET A CA 1
ATOM 1102 C C . MET A 1 140 ? 11.491 7.715 -13.525 1.00 95.19 140 MET A C 1
ATOM 1104 O O . MET A 1 140 ? 12.430 8.499 -13.358 1.00 95.19 140 MET A O 1
ATOM 1108 N N . ALA A 1 141 ? 11.546 6.720 -14.410 1.00 92.94 141 ALA A N 1
ATOM 1109 C CA . ALA A 1 141 ? 12.643 6.553 -15.356 1.00 92.94 141 ALA A CA 1
ATOM 1110 C C . ALA A 1 141 ? 12.722 7.761 -16.305 1.00 92.94 141 ALA A C 1
ATOM 1112 O O . ALA A 1 141 ? 11.733 8.156 -16.916 1.00 92.94 141 ALA A O 1
ATOM 1113 N N . SER A 1 142 ? 13.911 8.355 -16.424 1.00 85.75 142 SER A N 1
ATOM 1114 C CA . SER A 1 142 ? 14.133 9.568 -17.229 1.00 85.75 142 SER A CA 1
ATOM 1115 C C . SER A 1 142 ? 14.225 9.286 -18.730 1.00 85.75 142 SER A C 1
ATOM 1117 O O . SER A 1 142 ? 13.987 10.176 -19.537 1.00 85.75 142 SER A O 1
ATOM 1119 N N . ASN A 1 143 ? 14.596 8.059 -19.098 1.00 84.12 143 ASN A N 1
ATOM 1120 C CA . ASN A 1 143 ? 14.665 7.590 -20.478 1.00 84.12 143 ASN A CA 1
ATOM 1121 C C . ASN A 1 143 ? 14.141 6.143 -20.532 1.00 84.12 143 ASN A C 1
ATOM 1123 O O . ASN A 1 143 ? 14.945 5.210 -20.572 1.00 84.12 143 ASN A O 1
ATOM 1127 N N . PRO A 1 144 ? 12.816 5.950 -20.398 1.00 80.81 144 PRO A N 1
ATOM 1128 C CA . PRO A 1 144 ? 12.219 4.624 -20.315 1.00 80.81 144 PRO A CA 1
ATOM 1129 C C . PRO A 1 144 ? 12.398 3.873 -21.634 1.00 80.81 144 PRO A C 1
ATOM 1131 O O . PRO A 1 144 ? 12.256 4.447 -22.719 1.00 80.81 144 PRO A O 1
ATOM 1134 N N . ARG A 1 145 ? 12.711 2.580 -21.553 1.00 74.94 145 ARG A N 1
ATOM 1135 C CA . ARG A 1 145 ? 12.821 1.753 -22.759 1.00 74.94 145 ARG A CA 1
ATOM 1136 C C . ARG A 1 145 ? 11.417 1.484 -23.305 1.00 74.94 145 ARG A C 1
ATOM 1138 O O . ARG A 1 145 ? 10.557 1.128 -22.512 1.00 74.94 145 ARG A O 1
ATOM 1145 N N . PRO A 1 146 ? 11.162 1.560 -24.625 1.00 79.06 146 PRO A N 1
ATOM 1146 C CA . PRO A 1 146 ? 9.850 1.217 -25.163 1.00 79.06 146 PRO A CA 1
ATOM 1147 C C . PRO A 1 146 ? 9.410 -0.169 -24.695 1.00 79.06 146 PRO A C 1
ATOM 1149 O O . PRO A 1 146 ? 10.210 -1.110 -24.717 1.00 79.06 146 PRO A O 1
ATOM 1152 N N . ILE A 1 147 ? 8.141 -0.302 -24.306 1.00 79.62 147 ILE A N 1
ATOM 1153 C CA . ILE A 1 147 ? 7.555 -1.605 -23.998 1.00 79.62 147 ILE A CA 1
ATOM 1154 C C . ILE A 1 147 ? 7.600 -2.433 -25.284 1.00 79.62 147 ILE A C 1
ATOM 1156 O O . ILE A 1 147 ? 6.804 -2.238 -26.202 1.00 79.62 147 ILE A O 1
ATOM 1160 N N . THR A 1 148 ? 8.555 -3.353 -25.378 1.00 69.69 148 THR A N 1
ATOM 1161 C CA . THR A 1 148 ? 8.579 -4.335 -26.456 1.00 69.69 148 THR A CA 1
ATOM 1162 C C . THR A 1 148 ? 7.413 -5.285 -26.226 1.00 69.69 148 THR A C 1
ATOM 1164 O O . THR A 1 148 ? 7.423 -6.044 -25.256 1.00 69.69 148 THR A O 1
ATOM 1167 N N . SER A 1 149 ? 6.402 -5.242 -27.095 1.00 52.28 149 SER A N 1
ATOM 1168 C CA . SER A 1 149 ? 5.366 -6.271 -27.147 1.00 52.28 149 SER A CA 1
ATOM 1169 C C . SER A 1 149 ? 6.040 -7.597 -27.501 1.00 52.28 149 SER A C 1
ATOM 1171 O O . SER A 1 149 ? 6.352 -7.846 -28.667 1.00 52.28 149 SER A O 1
ATOM 1173 N N . GLY A 1 150 ? 6.340 -8.406 -26.486 1.00 48.47 150 GLY A N 1
ATOM 1174 C CA . GLY A 1 150 ? 6.739 -9.795 -26.674 1.00 48.47 150 GLY A CA 1
ATOM 1175 C C . GLY A 1 150 ? 5.627 -10.535 -27.413 1.00 48.47 150 GLY A C 1
ATOM 1176 O O . GLY A 1 150 ? 4.465 -10.435 -27.021 1.00 48.47 150 GLY A O 1
ATOM 1177 N N . SER A 1 151 ? 6.008 -11.177 -28.517 1.00 35.03 151 SER A N 1
ATOM 1178 C CA . SER A 1 151 ? 5.183 -12.068 -29.343 1.00 35.03 151 SER A CA 1
ATOM 1179 C C . SER A 1 151 ? 4.779 -13.322 -28.580 1.00 35.03 151 SER A C 1
ATOM 1181 O O . SER A 1 151 ? 5.604 -13.778 -27.756 1.00 35.03 151 SER A O 1
#

Secondary structure (DSSP, 8-state):
--TTS------SEE--TT--EEEEHHHHHHHHHH-TTS-EEEEEEEEE-TTS-EEEEEEEEEEE-S-B--B-HHHHT-EE-TTS-EEE-SS-EE-HHHHTT--SEEEETTEEEEEEE-HHHHHHHHHTT-SS----PPEEPSSPPP-----

Organism: NCBI:txid2316733